Protein AF-A0A0H3LK56-F1 (afdb_monomer)

Mean predicted aligned error: 11.07 Å

pLDDT: mean 72.51, std 13.31, range [35.91, 89.38]

Secondary structure (DSSP, 8-state):
------SSS----HHHHHHHHHHHHHHHHHHHHHHHHHHHTT-TTT--HHHHHHHHHHHHHHHHHHHHHHHHHHHHHHHHHHHHHHH-

Foldseek 3Di:
DQDDPDDDPDRPDLVVLLVVLVVVLVVLVVVLVVLVVVQVVCDPPPCDPVSVVVSVVSVVVSVVSVVVSVVVSVVVVVVVVVVVVVVD

Nearest PDB structures (foldseek):
  7uq2-assembly1_A  TM=7.374E-01  e=1.015E+00  Tequatrovirus
  6g6w-assembly1_B  TM=7.505E-01  e=3.522E+00  Bos taurus
  4ilo-assembly1_A  TM=6.306E-01  e=5.947E+00  Chlamydia trachomatis L2/434/Bu
  6z6f-assembly1_C  TM=5.736E-01  e=4.887E+00  Saccharomyces cerevisiae S288C

Radius of gyration: 19.44 Å; Cα contacts (8 Å, |Δi|>4): 26; chains: 1; bounding box: 46×19×52 Å

Structure (mmCIF, N/CA/C/O backbone):
data_AF-A0A0H3LK56-F1
#
_entry.id   AF-A0A0H3LK56-F1
#
loop_
_atom_site.group_PDB
_atom_site.id
_atom_site.type_symbol
_atom_site.label_atom_id
_atom_site.label_alt_id
_atom_site.label_comp_id
_atom_site.label_asym_id
_atom_site.label_entity_id
_atom_site.label_seq_id
_atom_site.pdbx_PDB_ins_code
_atom_site.Cartn_x
_atom_site.Cartn_y
_atom_site.Cartn_z
_atom_site.occupancy
_atom_site.B_iso_or_equiv
_atom_site.auth_seq_id
_atom_site.auth_comp_id
_atom_site.auth_asym_id
_atom_site.auth_atom_id
_atom_site.pdbx_PDB_model_num
ATOM 1 N N . MET A 1 1 ? 6.726 8.042 -26.087 1.00 35.91 1 MET A N 1
ATOM 2 C CA . MET A 1 1 ? 7.796 7.223 -26.695 1.00 35.91 1 MET A CA 1
ATOM 3 C C . MET A 1 1 ? 7.692 5.822 -26.105 1.00 35.91 1 MET A C 1
ATOM 5 O O . MET A 1 1 ? 7.889 5.671 -24.909 1.00 35.91 1 MET A O 1
ATOM 9 N N . ALA A 1 2 ? 7.246 4.838 -26.887 1.00 37.59 2 ALA A N 1
ATOM 10 C CA . ALA A 1 2 ? 7.156 3.443 -26.456 1.00 37.59 2 ALA A CA 1
ATOM 11 C C . ALA A 1 2 ? 8.351 2.692 -27.048 1.00 37.59 2 ALA A C 1
ATOM 13 O O . ALA A 1 2 ? 8.506 2.677 -28.266 1.00 37.59 2 ALA A O 1
ATOM 14 N N . ILE A 1 3 ? 9.203 2.114 -26.201 1.00 45.34 3 ILE A N 1
ATOM 15 C CA . ILE A 1 3 ? 10.314 1.279 -26.662 1.00 45.34 3 ILE A CA 1
ATOM 16 C C . ILE A 1 3 ? 9.728 -0.092 -27.019 1.00 45.34 3 ILE A C 1
ATOM 18 O O . ILE A 1 3 ? 9.168 -0.776 -26.164 1.00 45.34 3 ILE A O 1
ATOM 22 N N . ASN A 1 4 ? 9.784 -0.439 -28.305 1.00 45.88 4 ASN A N 1
ATOM 23 C CA . ASN A 1 4 ? 9.319 -1.713 -28.843 1.00 45.88 4 ASN A CA 1
ATOM 24 C C . ASN A 1 4 ? 10.459 -2.736 -28.742 1.00 45.88 4 ASN A C 1
ATOM 26 O O . ASN A 1 4 ? 11.328 -2.787 -29.608 1.00 45.88 4 ASN A O 1
ATOM 30 N N . LEU A 1 5 ? 10.473 -3.505 -27.654 1.00 45.56 5 LEU A N 1
ATOM 31 C CA . LEU A 1 5 ? 11.304 -4.700 -27.519 1.00 45.56 5 LEU A CA 1
ATOM 32 C C . LEU A 1 5 ? 10.438 -5.865 -28.010 1.00 45.56 5 LEU A C 1
ATOM 34 O O . LEU A 1 5 ? 9.468 -6.228 -27.351 1.00 45.56 5 LEU A O 1
ATOM 38 N N . GLY A 1 6 ? 10.694 -6.326 -29.234 1.00 36.47 6 GLY A N 1
ATOM 39 C CA . GLY A 1 6 ? 9.804 -7.229 -29.961 1.00 36.47 6 GLY A CA 1
ATOM 40 C C . GLY A 1 6 ? 9.506 -8.561 -29.262 1.00 36.47 6 GLY A C 1
ATOM 41 O O . GLY A 1 6 ? 10.320 -9.076 -28.501 1.00 36.47 6 GLY A O 1
ATOM 42 N N . GLY A 1 7 ? 8.345 -9.124 -29.620 1.00 36.44 7 GLY A N 1
ATOM 43 C CA . GLY A 1 7 ? 7.954 -10.516 -29.382 1.00 36.44 7 GLY A CA 1
ATOM 44 C C . GLY A 1 7 ? 6.964 -10.714 -28.235 1.00 36.44 7 GLY A C 1
ATOM 45 O O . GLY A 1 7 ? 7.406 -10.973 -27.129 1.00 36.44 7 GLY A O 1
ATOM 46 N N . ASP A 1 8 ? 5.662 -10.585 -28.536 1.00 52.75 8 ASP A N 1
ATOM 47 C CA . ASP A 1 8 ? 4.420 -11.179 -27.964 1.00 52.75 8 ASP A CA 1
ATOM 48 C C . ASP A 1 8 ? 4.240 -11.474 -26.447 1.00 52.75 8 ASP A C 1
ATOM 50 O O . ASP A 1 8 ? 3.129 -11.728 -25.991 1.00 52.75 8 ASP A O 1
ATOM 54 N N . ALA A 1 9 ? 5.260 -11.363 -25.602 1.00 46.38 9 ALA A N 1
ATOM 55 C CA . ALA A 1 9 ? 5.187 -11.552 -24.161 1.00 46.38 9 ALA A CA 1
ATOM 56 C C . ALA A 1 9 ? 5.138 -10.187 -23.462 1.00 46.38 9 ALA A C 1
ATOM 58 O O . ALA A 1 9 ? 6.156 -9.626 -23.070 1.00 46.38 9 ALA A O 1
ATOM 59 N N . GLY A 1 10 ? 3.926 -9.637 -23.341 1.00 50.66 10 GLY A N 1
ATOM 60 C CA . GLY A 1 10 ? 3.571 -8.617 -22.349 1.00 50.66 10 GLY A CA 1
ATOM 61 C C . GLY A 1 10 ? 4.518 -7.417 -22.259 1.00 50.66 10 GLY A C 1
ATOM 62 O O . GLY A 1 10 ? 5.334 -7.335 -21.346 1.00 50.66 10 GLY A O 1
ATOM 63 N N . ARG A 1 11 ? 4.357 -6.441 -23.162 1.00 52.81 11 ARG A N 1
ATOM 64 C CA . ARG A 1 11 ? 5.018 -5.124 -23.100 1.00 52.81 11 ARG A CA 1
ATOM 65 C C . ARG A 1 11 ? 4.892 -4.504 -21.699 1.00 52.81 11 ARG A C 1
ATOM 67 O O . ARG A 1 11 ? 3.890 -3.855 -21.397 1.00 52.81 11 ARG A O 1
ATOM 74 N N . VAL A 1 12 ? 5.933 -4.636 -20.875 1.00 58.75 12 VAL A N 1
ATOM 75 C CA . VAL A 1 12 ? 6.073 -3.898 -19.614 1.00 58.75 12 VAL A CA 1
ATOM 76 C C . VAL A 1 12 ? 6.456 -2.465 -19.969 1.00 58.75 12 VAL A C 1
ATOM 78 O O . VAL A 1 12 ? 7.619 -2.113 -20.131 1.00 58.75 12 VAL A O 1
ATOM 81 N N . THR A 1 13 ? 5.446 -1.630 -20.173 1.00 67.38 13 THR A N 1
ATOM 82 C CA . THR A 1 13 ? 5.624 -0.189 -20.339 1.00 67.38 13 THR A CA 1
ATOM 83 C C . THR A 1 13 ? 5.509 0.486 -18.974 1.00 67.38 13 THR A C 1
ATOM 85 O O . THR A 1 13 ? 4.808 -0.001 -18.091 1.00 67.38 13 THR A O 1
ATOM 88 N N . MET A 1 14 ? 6.133 1.654 -18.793 1.00 66.31 14 MET A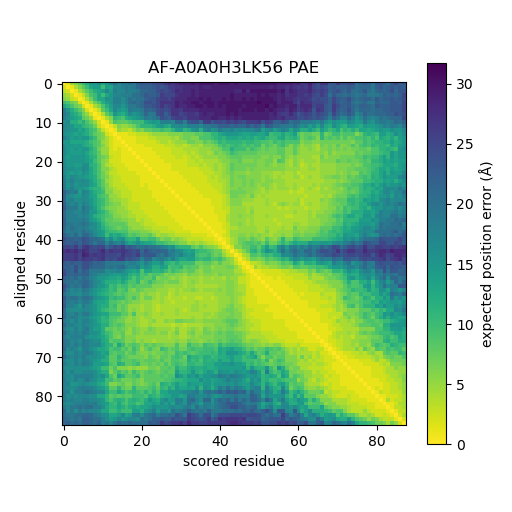 N 1
ATOM 89 C CA . MET A 1 14 ? 5.874 2.530 -17.634 1.00 66.31 14 MET A CA 1
ATOM 90 C C . MET A 1 14 ? 4.370 2.686 -17.356 1.00 66.31 14 MET A C 1
ATOM 92 O O . MET A 1 14 ? 3.941 2.692 -16.208 1.00 66.31 14 MET A O 1
ATOM 96 N N . GLN A 1 15 ? 3.563 2.746 -18.418 1.00 68.44 15 GLN A N 1
ATOM 97 C CA . GLN A 1 15 ? 2.108 2.807 -18.330 1.00 68.44 15 GLN A CA 1
ATOM 98 C C . GLN A 1 15 ? 1.495 1.512 -17.786 1.00 68.44 15 GLN A C 1
ATOM 100 O O . GLN A 1 15 ? 0.643 1.601 -16.912 1.00 68.44 15 GLN A O 1
ATOM 105 N N . SER A 1 16 ? 1.929 0.326 -18.227 1.00 72.31 16 SER A N 1
ATOM 106 C CA . SER A 1 16 ? 1.392 -0.947 -17.722 1.00 72.31 16 SER A CA 1
ATOM 107 C C . SER A 1 16 ? 1.813 -1.226 -16.277 1.00 72.31 16 SER A C 1
ATOM 109 O O . SER A 1 16 ? 1.009 -1.731 -15.500 1.00 72.31 16 SER A O 1
ATOM 111 N N . VAL A 1 17 ? 3.037 -0.850 -15.885 1.00 72.25 17 VAL A N 1
ATOM 112 C CA . VAL A 1 17 ? 3.494 -0.927 -14.485 1.00 72.25 17 VAL A CA 1
ATOM 113 C C . VAL A 1 17 ? 2.678 0.020 -13.612 1.00 72.25 17 VAL A C 1
ATOM 115 O O . VAL A 1 17 ? 2.140 -0.396 -12.591 1.00 72.25 17 VAL A O 1
ATOM 118 N N . ASN A 1 18 ? 2.517 1.274 -14.036 1.00 73.38 18 ASN A N 1
ATOM 119 C CA . ASN A 1 18 ? 1.746 2.263 -13.290 1.00 73.38 18 ASN A CA 1
ATOM 120 C C . ASN A 1 18 ? 0.261 1.862 -13.194 1.00 73.38 18 ASN A C 1
ATOM 122 O O . ASN A 1 18 ? -0.324 1.916 -12.119 1.00 73.38 18 ASN A O 1
ATOM 126 N N . GLN A 1 19 ? -0.335 1.350 -14.275 1.00 80.69 19 GLN A N 1
ATOM 127 C CA . GLN A 1 19 ? -1.699 0.809 -14.265 1.00 80.69 19 GLN A CA 1
ATOM 128 C C . GLN A 1 19 ? -1.845 -0.395 -13.331 1.00 80.69 19 GLN A C 1
ATOM 1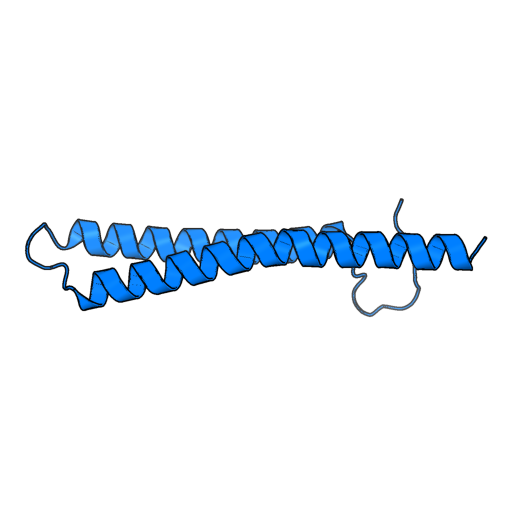30 O O . GLN A 1 19 ? -2.820 -0.457 -12.585 1.00 80.69 19 GLN A O 1
ATOM 135 N N . ALA A 1 20 ? -0.895 -1.333 -13.330 1.00 79.19 20 ALA A N 1
ATOM 136 C CA . ALA A 1 20 ? -0.936 -2.495 -12.448 1.00 79.19 20 ALA A CA 1
ATOM 137 C C . ALA A 1 20 ? -0.825 -2.087 -10.972 1.00 79.19 20 ALA A C 1
ATOM 139 O O . ALA A 1 20 ? -1.591 -2.575 -10.138 1.00 79.19 20 ALA A O 1
ATOM 140 N N . VAL A 1 21 ? 0.078 -1.156 -10.654 1.00 77.06 21 VAL A N 1
ATOM 141 C CA . VAL A 1 21 ? 0.241 -0.647 -9.288 1.00 77.06 21 VAL A CA 1
ATOM 142 C C . VAL A 1 21 ? -0.982 0.158 -8.845 1.00 77.06 21 VAL A C 1
ATOM 144 O O . VAL A 1 21 ? -1.516 -0.119 -7.777 1.00 77.06 21 VAL A O 1
ATOM 147 N N . ASN A 1 22 ? -1.505 1.059 -9.681 1.00 80.75 22 ASN A N 1
ATOM 148 C CA . ASN A 1 22 ? -2.727 1.813 -9.372 1.00 80.75 22 ASN A CA 1
ATOM 149 C C . ASN A 1 22 ? -3.938 0.894 -9.197 1.00 80.75 22 ASN A C 1
ATOM 151 O O . ASN A 1 22 ? -4.754 1.109 -8.309 1.00 80.75 22 ASN A O 1
ATOM 155 N N . THR A 1 23 ? -4.053 -0.161 -10.009 1.00 86.06 23 THR A N 1
ATOM 156 C CA . THR A 1 23 ? -5.132 -1.150 -9.872 1.00 86.06 23 THR A CA 1
ATOM 157 C C . THR A 1 23 ? -5.072 -1.844 -8.513 1.00 86.06 23 THR A C 1
ATOM 159 O O . THR A 1 23 ? -6.102 -1.997 -7.858 1.00 86.06 23 THR A O 1
ATOM 162 N N . ARG A 1 24 ? -3.869 -2.223 -8.062 1.00 80.75 24 ARG A N 1
ATOM 163 C CA . ARG A 1 24 ? -3.661 -2.845 -6.747 1.00 80.75 24 ARG A CA 1
ATOM 164 C C . ARG A 1 24 ? -3.883 -1.867 -5.594 1.00 80.75 24 ARG A C 1
ATOM 166 O O . ARG A 1 24 ? -4.551 -2.234 -4.635 1.00 80.75 24 ARG A O 1
ATOM 173 N N . LEU A 1 25 ? -3.399 -0.630 -5.706 1.00 81.56 25 LEU A N 1
ATOM 174 C CA . LEU A 1 25 ? -3.635 0.424 -4.713 1.00 81.56 25 LEU A CA 1
ATOM 175 C C . LEU A 1 25 ? -5.131 0.709 -4.549 1.00 81.56 25 LEU A C 1
ATOM 177 O O . LEU A 1 25 ? -5.630 0.700 -3.429 1.00 81.56 25 LEU A O 1
ATOM 181 N N . ASN A 1 26 ? -5.859 0.858 -5.657 1.00 85.62 26 ASN A N 1
ATOM 182 C CA . ASN A 1 26 ? -7.305 1.076 -5.635 1.00 85.62 26 ASN A CA 1
ATOM 183 C C . ASN A 1 26 ?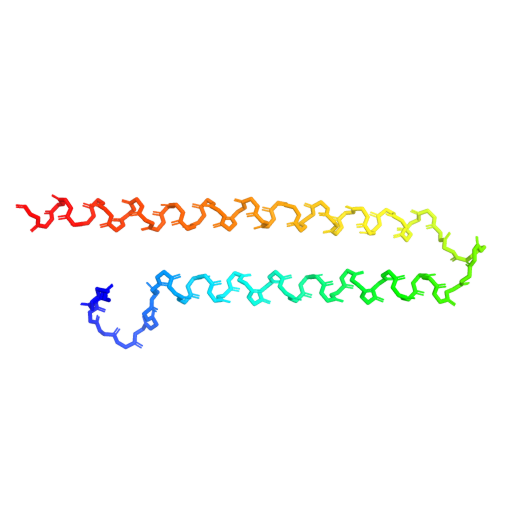 -8.065 -0.121 -5.042 1.00 85.62 26 ASN A C 1
ATOM 185 O O . ASN A 1 26 ? -9.095 0.063 -4.399 1.00 85.62 26 ASN A O 1
ATOM 189 N N . ALA A 1 27 ? -7.594 -1.352 -5.266 1.00 86.75 27 ALA A N 1
ATOM 190 C CA . ALA A 1 27 ? -8.186 -2.537 -4.651 1.00 86.75 27 ALA A CA 1
ATOM 191 C C . ALA A 1 27 ? -7.970 -2.554 -3.127 1.00 86.75 27 ALA A C 1
ATOM 193 O O . ALA A 1 27 ? -8.923 -2.801 -2.393 1.00 86.75 27 ALA A O 1
ATOM 194 N N . HIS A 1 28 ? -6.761 -2.225 -2.658 1.00 83.12 28 HIS A N 1
ATOM 195 C CA . HIS A 1 28 ? -6.459 -2.115 -1.227 1.00 83.12 28 HIS A CA 1
ATOM 196 C C . HIS A 1 28 ? -7.232 -0.987 -0.541 1.00 83.12 28 HIS A C 1
ATOM 198 O O . H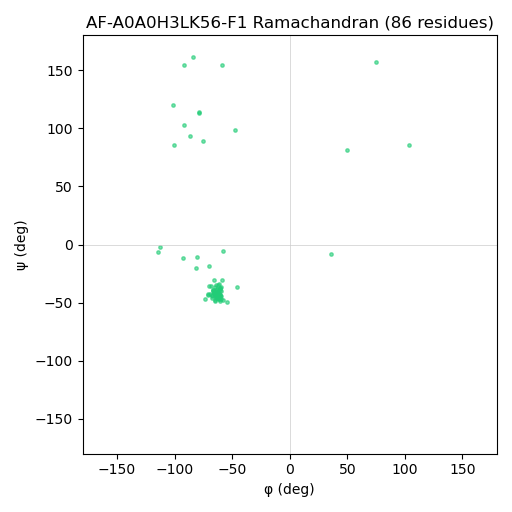IS A 1 28 ? -7.751 -1.192 0.552 1.00 83.12 28 HIS A O 1
ATOM 204 N N . GLU A 1 29 ? -7.368 0.177 -1.182 1.00 83.50 29 GLU A N 1
ATOM 205 C CA . GLU A 1 29 ? -8.172 1.277 -0.641 1.00 83.50 29 GLU A CA 1
ATOM 206 C C . GLU A 1 29 ? -9.641 0.861 -0.476 1.00 83.50 29 GLU A C 1
ATOM 208 O O . GLU A 1 29 ? -10.253 1.138 0.555 1.00 83.50 29 GLU A O 1
ATOM 213 N N . ARG A 1 30 ? -10.211 0.160 -1.468 1.00 89.38 30 ARG A N 1
ATOM 214 C CA . ARG A 1 30 ? -11.586 -0.351 -1.377 1.00 89.38 30 ARG A CA 1
ATOM 215 C C . ARG A 1 30 ? -11.754 -1.373 -0.259 1.00 89.38 30 ARG A C 1
ATOM 217 O O . ARG A 1 30 ? -12.767 -1.314 0.429 1.00 89.38 30 ARG A O 1
ATOM 224 N N . ASP A 1 31 ? -10.792 -2.275 -0.068 1.00 86.25 31 ASP A N 1
ATOM 225 C CA . ASP A 1 31 ? -10.842 -3.265 1.016 1.00 86.25 31 ASP A CA 1
ATOM 226 C C . ASP A 1 31 ? -10.784 -2.586 2.393 1.00 86.25 31 ASP A C 1
ATOM 228 O O . ASP A 1 31 ? -11.649 -2.817 3.238 1.00 86.25 31 ASP A O 1
ATOM 232 N N . LEU A 1 32 ? -9.842 -1.654 2.580 1.00 84.00 32 LEU A N 1
ATOM 233 C CA . LEU A 1 32 ? -9.707 -0.883 3.818 1.00 84.00 32 LEU A CA 1
ATOM 234 C C . LEU A 1 32 ? -10.983 -0.078 4.114 1.00 84.00 32 LEU A C 1
ATOM 236 O O . LEU A 1 32 ? -11.479 -0.075 5.241 1.00 84.00 32 LEU A O 1
ATOM 240 N N . ARG A 1 33 ? -11.551 0.573 3.090 1.00 85.38 33 ARG A N 1
ATOM 241 C CA . ARG A 1 33 ? -12.808 1.324 3.197 1.00 85.38 33 ARG A CA 1
ATOM 242 C C . ARG A 1 33 ? -13.974 0.412 3.567 1.00 85.38 33 ARG A C 1
ATOM 244 O O . ARG A 1 33 ? -14.704 0.736 4.496 1.00 85.38 33 ARG A O 1
ATOM 251 N N . SER A 1 34 ? -14.109 -0.741 2.912 1.00 88.25 34 SER A N 1
ATOM 252 C CA . SER A 1 34 ? -15.162 -1.716 3.214 1.00 88.25 34 SER A CA 1
ATOM 253 C C . SER A 1 34 ? -15.071 -2.229 4.651 1.00 88.25 34 SER A C 1
ATOM 255 O O . SER A 1 34 ? -16.099 -2.444 5.291 1.00 88.25 34 SER A O 1
ATOM 257 N N . ARG A 1 35 ? -13.857 -2.422 5.174 1.00 82.25 35 ARG A N 1
ATOM 258 C CA . ARG A 1 35 ? -13.638 -2.852 6.561 1.00 82.25 35 ARG A CA 1
ATOM 259 C C . ARG A 1 35 ? -13.962 -1.752 7.555 1.00 82.25 35 ARG A C 1
ATOM 261 O O . ARG A 1 35 ? -14.624 -2.023 8.549 1.00 82.25 35 ARG A O 1
ATOM 268 N N . LEU A 1 36 ? -13.558 -0.515 7.277 1.00 82.00 36 LEU A N 1
ATOM 269 C CA . LEU A 1 36 ? -13.933 0.640 8.095 1.00 82.00 36 LEU A CA 1
ATOM 270 C C . LEU A 1 36 ? -15.452 0.844 8.119 1.00 82.00 36 LEU A C 1
ATOM 272 O O . LEU A 1 36 ? -16.015 1.062 9.187 1.00 82.00 36 LEU A O 1
ATOM 276 N N . GLU A 1 37 ? -16.126 0.702 6.977 1.00 86.25 37 GLU A N 1
ATOM 277 C CA . GLU A 1 37 ? -17.588 0.748 6.884 1.00 86.25 37 GLU A CA 1
ATOM 278 C C . GLU A 1 37 ? -18.229 -0.382 7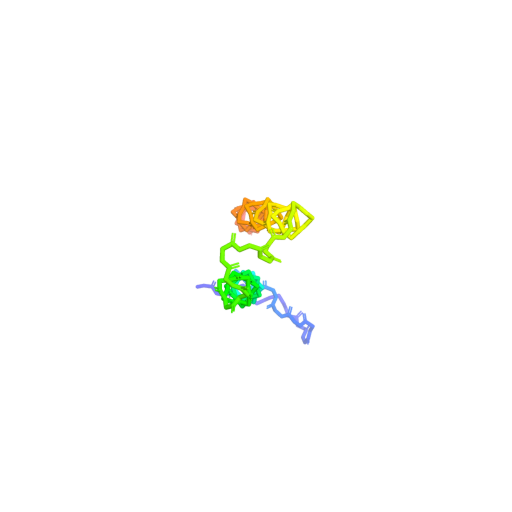.703 1.00 86.25 37 GLU A C 1
ATOM 280 O O . GLU A 1 37 ? -19.103 -0.118 8.529 1.00 86.25 37 GLU A O 1
ATOM 285 N N . ALA A 1 38 ? -17.735 -1.617 7.569 1.00 84.56 38 ALA A N 1
ATOM 286 C CA . ALA A 1 38 ? -18.207 -2.759 8.350 1.00 84.56 38 ALA A CA 1
ATOM 287 C C . ALA A 1 38 ? -18.001 -2.572 9.863 1.00 84.56 38 ALA A C 1
ATOM 289 O O . ALA A 1 38 ? -18.864 -2.957 10.649 1.00 84.56 38 ALA A O 1
ATOM 290 N N . LEU A 1 39 ? -16.891 -1.960 10.286 1.00 80.06 39 LEU A N 1
ATOM 291 C CA . LEU A 1 39 ? -16.637 -1.642 11.692 1.00 80.06 39 LEU A CA 1
ATOM 292 C C . LEU A 1 39 ? -17.535 -0.512 12.192 1.00 80.06 39 LEU A C 1
ATOM 294 O O . LEU A 1 39 ? -18.118 -0.638 13.266 1.00 80.06 39 LEU A O 1
ATOM 298 N N . SER A 1 40 ? -17.715 0.546 11.401 1.00 77.50 40 SER A N 1
ATOM 299 C CA . SER A 1 40 ? -18.613 1.655 11.744 1.00 77.50 40 SER A CA 1
ATOM 300 C C . SER A 1 40 ? -20.071 1.201 11.885 1.00 77.50 40 SER A C 1
ATOM 302 O O . SER A 1 40 ? -20.787 1.668 12.767 1.00 77.50 40 SER A O 1
ATOM 304 N N . ALA A 1 41 ? -20.495 0.217 11.085 1.00 82.81 41 ALA A N 1
ATOM 305 C CA . ALA A 1 41 ? -21.835 -0.359 11.140 1.00 82.81 41 ALA A CA 1
ATOM 306 C C . ALA A 1 41 ? -22.089 -1.205 12.402 1.00 82.81 41 ALA A C 1
ATOM 308 O O . ALA A 1 41 ? -23.244 -1.447 12.750 1.00 82.81 41 ALA A O 1
ATOM 309 N N . ARG A 1 42 ? -21.036 -1.657 13.100 1.00 75.69 42 ARG A N 1
ATOM 310 C CA . ARG A 1 42 ? -21.156 -2.488 14.312 1.00 75.69 42 ARG A CA 1
ATOM 311 C C . ARG A 1 42 ? -21.471 -1.674 15.578 1.00 75.69 42 ARG A C 1
ATOM 313 O O . ARG A 1 42 ? -21.866 -2.271 16.576 1.00 75.69 42 ARG A O 1
ATOM 320 N N . GLY A 1 43 ? -21.387 -0.340 15.529 1.00 64.25 43 GLY A N 1
ATOM 321 C CA . GLY A 1 43 ? -21.667 0.558 16.658 1.00 64.25 43 GLY A CA 1
ATOM 322 C C . GLY A 1 43 ? -20.556 0.587 17.722 1.00 64.25 43 GLY A C 1
ATOM 323 O O . GLY A 1 43 ? -19.780 -0.362 17.854 1.00 64.25 43 GLY A O 1
ATOM 324 N N . ASP A 1 44 ? -20.501 1.675 18.502 1.00 60.81 44 ASP A N 1
ATOM 325 C CA . ASP A 1 44 ? -19.381 2.086 19.383 1.00 60.81 44 ASP A CA 1
ATOM 326 C C . ASP A 1 44 ? -18.937 1.078 20.470 1.00 60.81 44 ASP A C 1
ATOM 328 O O . ASP A 1 44 ? -17.940 1.306 21.151 1.00 60.81 44 ASP A O 1
ATOM 332 N N . GLY A 1 45 ? -19.633 -0.050 20.644 1.00 61.38 45 GLY A N 1
ATOM 333 C CA . GLY A 1 45 ? -19.314 -1.078 21.646 1.00 61.38 45 GLY A CA 1
ATOM 334 C C . GLY A 1 45 ? -18.874 -2.438 21.094 1.00 61.38 45 GLY A C 1
ATOM 335 O O . GLY A 1 45 ? -18.502 -3.306 21.880 1.00 61.38 45 GLY A O 1
ATOM 336 N N . ALA A 1 46 ? -18.933 -2.658 19.776 1.00 62.12 46 ALA A N 1
ATOM 337 C CA . ALA A 1 46 ? -18.686 -3.973 19.167 1.00 62.12 46 ALA A CA 1
ATOM 338 C C . ALA A 1 46 ? -17.405 -4.048 18.318 1.00 62.12 46 ALA A C 1
ATOM 340 O O . ALA A 1 46 ? -17.082 -5.122 17.801 1.00 62.12 46 ALA A O 1
ATOM 341 N N . VAL A 1 47 ? -16.682 -2.933 18.178 1.00 71.12 47 VAL A N 1
ATOM 342 C CA . VAL A 1 47 ? -15.350 -2.890 17.563 1.00 71.12 47 VAL A CA 1
ATOM 343 C C . VAL A 1 47 ? -14.337 -3.382 18.590 1.00 71.12 47 VAL A C 1
ATOM 345 O O . VAL A 1 47 ? -14.133 -2.750 19.626 1.00 71.12 47 VAL A O 1
ATOM 348 N N . SER A 1 48 ? -13.716 -4.531 18.332 1.00 77.62 48 SER A N 1
ATOM 349 C CA . SER A 1 48 ? -12.721 -5.081 19.251 1.00 77.62 48 SER A CA 1
ATOM 350 C C . SER A 1 48 ? -11.333 -4.472 19.004 1.00 77.62 48 SER A C 1
ATOM 352 O O . SER A 1 48 ? -11.020 -3.972 17.922 1.00 77.62 48 SER A O 1
ATOM 354 N N . THR A 1 49 ? -10.434 -4.591 19.981 1.00 77.44 49 THR A N 1
ATOM 355 C CA . THR A 1 49 ? -9.016 -4.237 19.798 1.00 77.44 49 THR A CA 1
ATOM 356 C C . THR A 1 49 ? -8.357 -5.041 18.671 1.00 77.44 49 THR A C 1
ATOM 358 O O . THR A 1 49 ? -7.463 -4.527 18.003 1.00 77.44 49 THR A O 1
ATOM 361 N N . SER A 1 50 ? -8.797 -6.283 18.422 1.00 78.44 50 SER A N 1
ATOM 362 C CA . SER A 1 50 ? -8.278 -7.080 17.303 1.00 78.44 50 SER A CA 1
ATOM 363 C C . SER A 1 50 ? -8.701 -6.505 15.953 1.00 78.44 50 SER A C 1
ATOM 365 O O . SER A 1 50 ? -7.900 -6.506 15.024 1.00 78.44 50 SER A O 1
ATOM 367 N N . ASP A 1 51 ? -9.914 -5.958 15.858 1.00 77.81 51 ASP A N 1
ATOM 368 C CA . ASP A 1 51 ? -10.396 -5.298 14.644 1.00 77.81 51 ASP A CA 1
ATOM 369 C C . ASP A 1 51 ? -9.567 -4.040 14.330 1.00 77.81 51 ASP A C 1
ATOM 371 O O . ASP A 1 51 ? -9.141 -3.833 13.193 1.00 77.81 51 ASP A O 1
ATOM 375 N N . LEU A 1 52 ? -9.254 -3.237 15.354 1.00 80.75 52 LEU A N 1
ATOM 376 C CA . LEU A 1 52 ? -8.386 -2.062 15.212 1.00 80.75 52 LEU A CA 1
ATOM 377 C C . LEU A 1 52 ? -6.950 -2.435 14.822 1.00 80.75 52 LEU A C 1
ATOM 379 O O . LEU A 1 52 ? -6.322 -1.724 14.036 1.00 80.75 52 LEU A O 1
ATOM 383 N N . LEU A 1 53 ? -6.429 -3.546 15.348 1.00 84.69 53 LEU A N 1
ATOM 384 C CA . LEU A 1 53 ? -5.092 -4.036 15.015 1.00 84.69 53 LEU A CA 1
ATOM 385 C C . LEU A 1 53 ? -5.001 -4.479 13.548 1.00 84.69 53 LEU A C 1
ATOM 387 O O . LEU A 1 53 ? -4.027 -4.159 12.871 1.00 84.69 53 LEU A O 1
ATOM 391 N N . ILE A 1 54 ? -6.027 -5.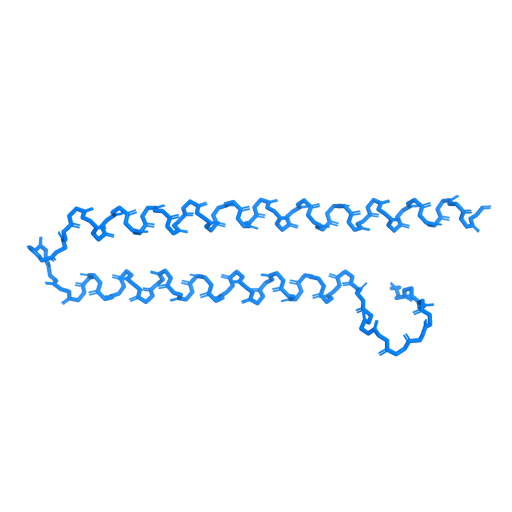170 13.046 1.00 82.00 54 ILE A N 1
ATOM 392 C CA . ILE A 1 54 ? -6.103 -5.592 11.640 1.00 82.00 54 ILE A CA 1
ATOM 393 C C . ILE A 1 54 ? -6.135 -4.366 10.722 1.00 82.00 54 ILE A C 1
ATOM 395 O O . ILE A 1 54 ? -5.363 -4.298 9.767 1.00 82.00 54 ILE A O 1
ATOM 399 N N . VAL A 1 55 ? -6.947 -3.355 11.054 1.00 83.69 55 VAL A N 1
ATOM 400 C CA . VAL A 1 55 ? -6.983 -2.093 10.296 1.00 83.69 55 VAL A CA 1
ATOM 401 C C . VAL A 1 55 ? -5.626 -1.385 10.322 1.00 83.69 55 VAL A C 1
ATOM 403 O O . VAL A 1 55 ? -5.173 -0.895 9.288 1.00 83.69 55 VAL A O 1
ATOM 406 N N . GLN A 1 56 ? -4.939 -1.352 11.470 1.00 83.88 56 GLN A N 1
ATOM 407 C CA . GLN A 1 56 ? -3.589 -0.783 11.552 1.00 83.88 56 GLN A CA 1
ATOM 408 C C . GLN A 1 56 ? -2.589 -1.531 10.665 1.00 83.88 56 GLN A C 1
ATOM 410 O O . GLN A 1 56 ? -1.807 -0.894 9.958 1.00 83.88 56 GLN A O 1
ATOM 415 N N . GLN A 1 57 ? -2.616 -2.864 10.676 1.00 85.38 57 GLN A N 1
ATOM 416 C CA . GLN A 1 57 ? -1.729 -3.685 9.855 1.00 85.38 57 GLN A CA 1
ATOM 417 C C . GLN A 1 57 ? -1.966 -3.444 8.359 1.00 85.38 57 GLN A C 1
ATOM 419 O O . GLN A 1 57 ? -1.016 -3.289 7.588 1.00 85.38 57 GLN A O 1
ATOM 424 N N . GLU A 1 58 ? -3.226 -3.381 7.939 1.00 82.44 58 GLU A N 1
ATOM 425 C CA . GLU A 1 58 ? -3.592 -3.141 6.542 1.00 82.44 58 GLU A CA 1
ATOM 426 C C . GLU A 1 58 ? -3.206 -1.737 6.082 1.00 82.44 58 GLU A C 1
ATOM 428 O O . GLU A 1 58 ? -2.680 -1.571 4.981 1.00 82.44 58 GLU A O 1
ATOM 433 N N . MET A 1 59 ? -3.366 -0.735 6.947 1.00 82.88 59 MET A N 1
ATOM 434 C CA . MET A 1 59 ? -2.944 0.633 6.661 1.00 82.88 59 MET A CA 1
ATOM 435 C C . MET A 1 59 ? -1.419 0.745 6.531 1.00 82.88 59 MET A C 1
ATOM 437 O O . MET A 1 59 ? -0.929 1.393 5.608 1.00 82.88 59 MET A O 1
ATOM 441 N N . GLN A 1 60 ? -0.651 0.069 7.391 1.00 85.44 60 GLN A N 1
ATOM 442 C CA . GLN A 1 60 ? 0.809 0.002 7.253 1.00 85.44 60 GLN A CA 1
ATOM 443 C C . GLN A 1 60 ? 1.229 -0.696 5.956 1.00 85.44 60 GLN A C 1
ATOM 445 O O . GLN A 1 60 ? 2.109 -0.207 5.248 1.00 85.44 60 GLN A O 1
ATOM 450 N N . SER A 1 61 ? 0.580 -1.812 5.608 1.00 81.31 61 SER A N 1
ATOM 451 C CA . SER A 1 61 ? 0.830 -2.508 4.343 1.00 81.31 61 SER A CA 1
ATOM 452 C C . SER A 1 61 ? 0.550 -1.605 3.137 1.00 81.31 61 SER A C 1
ATOM 454 O O . SER A 1 61 ? 1.330 -1.591 2.182 1.00 81.31 61 SER A O 1
ATOM 456 N N . TRP A 1 62 ? -0.513 -0.801 3.203 1.00 79.88 62 TRP A N 1
ATOM 457 C CA . TRP A 1 62 ? -0.851 0.173 2.170 1.00 79.88 62 TRP A CA 1
ATOM 458 C C . TRP A 1 62 ? 0.211 1.268 2.015 1.00 79.88 62 TRP A C 1
ATOM 460 O O . TRP A 1 62 ? 0.634 1.537 0.890 1.00 79.88 62 TRP A O 1
ATOM 470 N N . VAL A 1 63 ? 0.712 1.834 3.119 1.00 82.00 63 VAL A N 1
ATOM 471 C CA . VAL A 1 63 ? 1.808 2.823 3.096 1.00 82.00 63 VAL A CA 1
ATOM 472 C C . VAL A 1 63 ? 3.059 2.240 2.433 1.00 82.00 63 VAL A C 1
ATOM 474 O O . VAL A 1 63 ? 3.599 2.840 1.505 1.00 82.00 63 VAL A O 1
ATOM 477 N N . VAL A 1 64 ? 3.463 1.025 2.819 1.00 81.44 64 VAL A N 1
ATOM 478 C CA . VAL A 1 64 ? 4.612 0.337 2.203 1.00 81.44 64 VAL A CA 1
ATOM 479 C C . VAL A 1 64 ? 4.397 0.120 0.699 1.00 81.44 64 VAL A C 1
ATOM 481 O O . VAL A 1 64 ? 5.336 0.242 -0.088 1.00 81.44 64 VAL A O 1
ATOM 484 N N . MET A 1 65 ? 3.168 -0.165 0.262 1.00 78.38 65 MET A N 1
ATOM 485 C CA . MET A 1 65 ? 2.839 -0.306 -1.160 1.00 78.38 65 MET A CA 1
ATOM 486 C C . MET A 1 65 ? 2.963 1.001 -1.950 1.00 78.38 65 MET A C 1
ATOM 488 O O . MET A 1 65 ? 3.436 0.970 -3.088 1.00 78.38 65 MET A O 1
ATOM 492 N N . ILE A 1 66 ? 2.565 2.135 -1.370 1.00 76.62 66 ILE A N 1
ATOM 493 C CA . ILE A 1 66 ? 2.735 3.459 -1.989 1.00 76.62 66 ILE A CA 1
ATOM 494 C C . ILE A 1 66 ? 4.228 3.781 -2.138 1.00 76.62 66 ILE A C 1
ATOM 496 O O . ILE A 1 66 ? 4.680 4.189 -3.212 1.00 76.62 66 ILE A O 1
ATOM 500 N N . ASP A 1 67 ? 5.025 3.519 -1.105 1.00 77.06 67 ASP A N 1
ATOM 501 C CA . ASP A 1 67 ? 6.472 3.742 -1.162 1.00 77.06 67 ASP A CA 1
ATOM 502 C C . ASP A 1 67 ? 7.143 2.837 -2.211 1.00 77.06 67 ASP A C 1
ATOM 504 O O . ASP A 1 67 ? 7.991 3.288 -2.998 1.00 77.06 67 ASP A O 1
ATOM 508 N N . LEU A 1 68 ? 6.699 1.578 -2.314 1.00 75.06 68 LEU A N 1
ATOM 509 C CA . LEU A 1 68 ? 7.132 0.644 -3.355 1.00 75.06 68 LEU A CA 1
ATOM 510 C C . LEU A 1 68 ? 6.744 1.110 -4.763 1.00 75.06 68 LEU A C 1
ATOM 512 O O . LEU A 1 68 ? 7.561 0.966 -5.672 1.00 75.06 68 LEU A O 1
ATOM 516 N N . GLN A 1 69 ? 5.563 1.709 -4.970 1.00 69.00 69 GLN A N 1
ATOM 517 C CA . GLN A 1 69 ? 5.182 2.285 -6.268 1.00 69.00 69 GLN A CA 1
ATOM 518 C C . GLN A 1 69 ? 6.233 3.288 -6.744 1.00 69.00 69 GLN A C 1
ATOM 520 O O . GLN A 1 69 ? 6.708 3.208 -7.879 1.00 69.00 69 GLN A O 1
ATOM 525 N N . SER A 1 70 ? 6.614 4.220 -5.869 1.00 70.69 70 SER A N 1
ATOM 526 C CA . SER A 1 70 ? 7.585 5.262 -6.204 1.00 70.69 70 SER A CA 1
ATOM 527 C C . SER A 1 70 ? 8.962 4.676 -6.547 1.00 70.69 70 SER A C 1
ATOM 529 O O . SER A 1 70 ? 9.641 5.160 -7.458 1.00 70.69 70 SER A O 1
ATOM 531 N N . THR A 1 71 ? 9.338 3.587 -5.872 1.00 79.38 71 THR A N 1
ATOM 532 C CA . THR A 1 71 ? 10.612 2.888 -6.065 1.00 79.38 71 THR A CA 1
ATOM 533 C C . THR A 1 71 ? 10.633 2.093 -7.366 1.00 79.38 71 THR A C 1
ATOM 535 O O . THR A 1 71 ? 11.577 2.222 -8.141 1.00 79.38 71 THR A O 1
ATOM 538 N N . VAL A 1 72 ? 9.580 1.323 -7.655 1.00 72.81 72 VAL A N 1
ATOM 539 C CA . VAL A 1 72 ? 9.467 0.533 -8.892 1.00 72.81 72 VAL A CA 1
ATOM 540 C C . VAL A 1 72 ? 9.433 1.451 -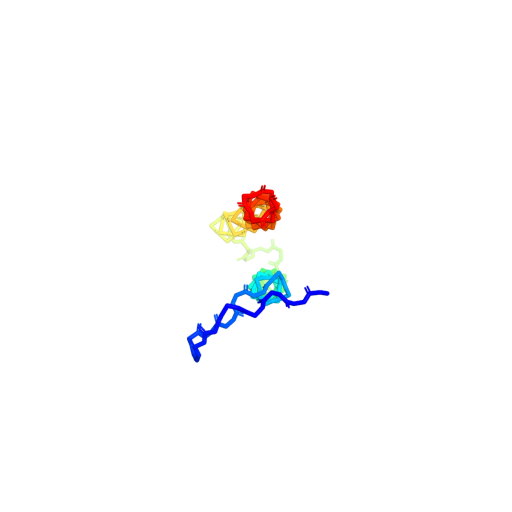10.113 1.00 72.81 72 VAL A C 1
ATOM 542 O O . VAL A 1 72 ? 10.128 1.201 -11.096 1.00 72.81 72 VAL A O 1
ATOM 545 N N . VAL A 1 73 ? 8.682 2.556 -10.047 1.00 69.88 73 VAL A N 1
ATOM 546 C CA . VAL A 1 73 ? 8.642 3.553 -11.127 1.00 69.88 73 VAL A CA 1
ATOM 547 C C . VAL A 1 73 ? 10.023 4.174 -11.351 1.00 69.88 73 VAL A C 1
ATOM 549 O O . VAL A 1 73 ? 10.463 4.258 -12.499 1.00 69.88 73 VAL A O 1
ATOM 552 N N . LYS A 1 74 ? 10.744 4.551 -10.284 1.00 77.81 74 LYS A N 1
ATOM 553 C CA . LYS A 1 74 ? 12.129 5.040 -10.404 1.00 77.81 74 LYS A CA 1
ATOM 554 C C . LYS A 1 74 ? 13.061 3.997 -11.014 1.00 77.81 74 LYS A C 1
ATOM 556 O O . LYS A 1 74 ? 13.746 4.309 -11.977 1.00 77.81 74 LYS A O 1
ATOM 561 N N . GLN A 1 75 ? 13.044 2.758 -10.529 1.00 75.88 75 GLN A N 1
ATOM 562 C CA . GLN A 1 75 ? 13.917 1.695 -11.038 1.00 75.88 75 GLN A CA 1
ATOM 563 C C . GLN A 1 75 ? 13.681 1.407 -12.524 1.00 75.88 75 GLN A C 1
ATOM 565 O O . GLN A 1 75 ? 14.639 1.206 -13.272 1.00 75.88 75 GLN A O 1
ATOM 570 N N . VAL A 1 76 ? 12.424 1.432 -12.979 1.00 72.44 76 VAL A N 1
ATOM 571 C CA . VAL A 1 76 ? 12.100 1.317 -14.407 1.00 72.44 76 VAL A CA 1
ATOM 572 C C . VAL A 1 76 ? 12.615 2.536 -15.179 1.00 72.44 76 VAL A C 1
ATOM 574 O O . VAL A 1 76 ? 13.182 2.362 -16.256 1.00 72.44 76 VAL A O 1
ATOM 577 N N . ALA A 1 77 ? 12.477 3.756 -14.646 1.00 70.56 77 ALA A N 1
ATOM 578 C CA . ALA A 1 77 ? 13.006 4.970 -15.279 1.00 70.56 77 ALA A CA 1
ATOM 579 C C . ALA A 1 77 ? 14.534 4.925 -15.421 1.00 70.56 77 ALA A C 1
ATOM 581 O O . ALA A 1 77 ? 15.064 5.202 -16.497 1.00 70.56 77 ALA A O 1
ATOM 582 N N . ASP A 1 78 ? 15.229 4.540 -14.354 1.00 77.25 78 ASP A N 1
ATOM 583 C CA . ASP A 1 78 ? 16.685 4.444 -14.308 1.00 77.25 78 ASP A CA 1
ATOM 584 C C . ASP A 1 78 ? 17.194 3.334 -15.233 1.00 77.25 78 ASP A C 1
ATOM 586 O O . ASP A 1 78 ? 18.158 3.534 -15.971 1.00 77.25 78 ASP A O 1
ATOM 590 N N . SER A 1 79 ? 16.496 2.196 -15.288 1.00 76.88 79 SER A N 1
ATOM 591 C CA . SER A 1 79 ? 16.804 1.110 -16.226 1.00 76.88 79 SER A CA 1
ATOM 592 C C . SER A 1 79 ? 16.606 1.544 -17.680 1.00 76.88 79 SER A C 1
ATOM 594 O O . SER A 1 79 ? 17.465 1.284 -18.522 1.00 76.88 79 SER A O 1
ATOM 596 N N . LEU A 1 80 ? 15.515 2.260 -17.985 1.00 70.31 80 LEU A N 1
ATOM 597 C CA . LEU A 1 80 ? 15.276 2.841 -19.311 1.00 70.31 80 LEU A CA 1
ATOM 598 C C . LEU A 1 80 ? 16.376 3.839 -19.686 1.00 70.31 80 LEU A C 1
ATOM 600 O O . LEU A 1 80 ? 16.881 3.802 -20.807 1.00 70.31 80 LEU A O 1
ATOM 604 N N . LYS A 1 81 ? 16.786 4.696 -18.745 1.00 75.31 81 LYS A N 1
ATOM 605 C CA . LYS A 1 81 ? 17.889 5.640 -18.942 1.00 75.31 81 LYS A CA 1
ATOM 606 C C . LYS A 1 81 ? 19.205 4.910 -19.220 1.00 75.31 81 LYS A C 1
ATOM 608 O O . LYS A 1 81 ? 19.898 5.281 -20.161 1.00 75.31 81 LYS A O 1
ATOM 613 N N . GLY A 1 82 ? 19.514 3.852 -18.472 1.00 76.56 82 GLY A N 1
ATOM 614 C CA . GLY A 1 82 ? 20.716 3.040 -18.673 1.00 76.56 82 GLY A CA 1
ATOM 615 C C . GLY A 1 82 ? 20.746 2.326 -20.028 1.00 76.56 82 GLY A C 1
ATOM 616 O O . GLY A 1 82 ? 21.778 2.320 -20.694 1.00 76.56 82 GLY A O 1
ATOM 617 N N . VAL A 1 83 ? 19.613 1.777 -20.480 1.00 73.44 83 VAL A N 1
ATOM 618 C CA . VAL A 1 83 ? 19.501 1.161 -21.815 1.00 73.44 83 VAL A CA 1
ATOM 619 C C . VAL A 1 83 ? 19.705 2.198 -22.919 1.00 73.44 83 VAL A C 1
ATOM 621 O O . VAL A 1 83 ? 20.473 1.944 -23.842 1.00 73.44 83 VAL A O 1
ATOM 624 N N . ILE A 1 84 ? 19.072 3.373 -22.815 1.00 65.31 84 ILE A N 1
ATOM 625 C CA . ILE A 1 84 ? 19.235 4.463 -23.793 1.00 65.31 84 ILE A CA 1
ATOM 626 C C . ILE A 1 84 ? 20.694 4.927 -23.851 1.00 65.31 84 ILE A C 1
ATOM 628 O O . ILE A 1 84 ? 21.246 5.068 -24.937 1.00 65.31 84 ILE A 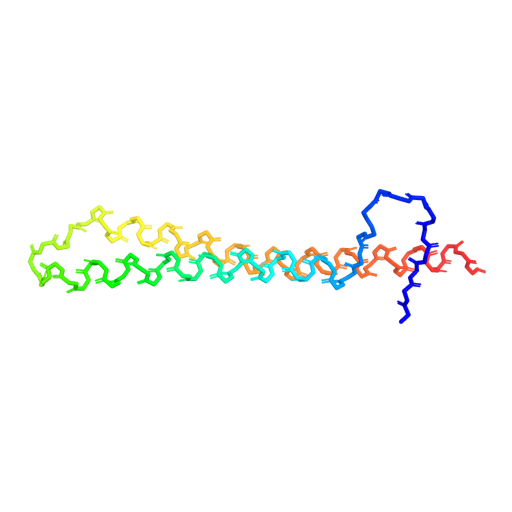O 1
ATOM 632 N N . GLN A 1 85 ? 21.331 5.118 -22.694 1.00 70.19 85 GLN A N 1
ATOM 633 C CA . GLN A 1 85 ? 22.731 5.538 -22.609 1.00 70.19 85 GLN A CA 1
ATOM 634 C C . GLN A 1 85 ? 23.710 4.494 -23.151 1.00 70.19 85 GLN A C 1
ATOM 636 O O . GLN A 1 85 ? 24.762 4.872 -23.642 1.00 70.19 85 GLN A O 1
ATOM 641 N N . LYS A 1 86 ? 23.387 3.200 -23.058 1.00 64.81 86 LYS A N 1
ATOM 642 C CA . LYS A 1 86 ? 24.216 2.116 -23.609 1.00 64.81 86 LYS A CA 1
ATOM 643 C C . LYS A 1 86 ? 23.993 1.898 -25.112 1.00 64.81 86 LYS A C 1
ATOM 645 O O . LYS A 1 86 ? 24.812 1.254 -25.758 1.00 64.81 86 LYS A O 1
ATOM 650 N N . ALA A 1 87 ? 22.865 2.367 -25.640 1.00 55.44 87 ALA A N 1
ATOM 651 C CA . ALA A 1 87 ? 22.501 2.254 -27.050 1.00 55.44 87 ALA A CA 1
ATOM 652 C C . ALA A 1 87 ? 22.933 3.467 -27.901 1.00 55.44 87 ALA A C 1
ATOM 654 O O . ALA A 1 87 ? 22.839 3.385 -29.124 1.00 55.44 87 ALA A O 1
ATOM 655 N N . SER A 1 88 ? 23.362 4.571 -27.271 1.00 49.16 88 SER A N 1
ATOM 656 C CA . SER A 1 88 ? 24.047 5.712 -27.913 1.00 49.16 88 SER A CA 1
ATOM 657 C C . SER A 1 88 ? 25.559 5.553 -27.821 1.00 49.16 88 SER A C 1
ATOM 659 O O . SER A 1 88 ? 26.237 6.010 -28.763 1.00 49.16 88 SER A O 1
#

Sequence (88 aa):
MAINLGGDAGRVTMQSVNQAVNTRLNAHERDLRSRLEALSARGDGAVSTSDLLIVQQEMQSWVVMIDLQSTVVKQVADSLKGVIQKAS

InterPro domains:
  IPR021123 Type III secretion, needle-protein-like [PF09392] (16-86)
  IPR037203 Type III secretion, needle-protein-like superfamily [SSF140129] (12-82)

Solvent-accessible surface area (backbone atoms only — not comparable to full-atom values): 5247 Å² total; per-residue (Å²): 138,80,87,83,79,82,74,96,72,73,82,83,38,75,64,51,52,50,49,54,49,50,52,50,52,55,50,50,52,51,50,54,48,52,50,52,51,56,45,62,72,54,40,103,83,64,68,47,74,67,58,54,48,51,52,52,52,53,51,52,53,48,53,53,50,56,56,45,49,57,48,54,54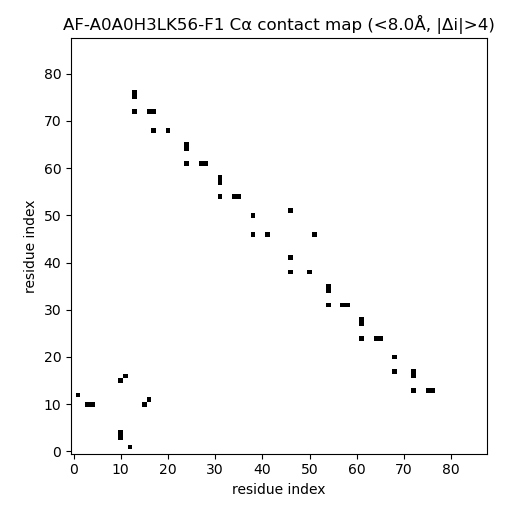,46,52,52,52,52,49,51,48,51,52,54,65,73,74,107

Organism: Bordetella bronchiseptica (strain ATCC BAA-588 / NCTC 13252 / RB50) (NCBI:txid257310)